Protein AF-A0A6M4A7C9-F1 (afdb_monomer_lite)

Sequence (96 aa):
MVEDVAWDEYSHGKRFGMRYRQLGEFGGCKNVGVCMEELAPRKQACTNHYHHLEEETAVSDGRQPDLGVWVTKAMSCKAGSYVVFPAGQQAGHSIF

Secondary structure (DSSP, 8-state):
-GGGSPPEEEEETTTEEEEEE-HHHHTT-SSS---EEEEPTT-BSS-SB--SS--EEEE--SS-TT-EEESSSEEE--TT-EEEE-TT----BEE-

Foldseek 3Di:
DQVVFDKDWDDDPPAAIKIKGFVCVVVVHDPDTDIDIDDDPNHWHDDFDAAAPDKDKDADQAPDQQKWKDFPHTDGHHHGDMDIGDHPPPTTMIID

S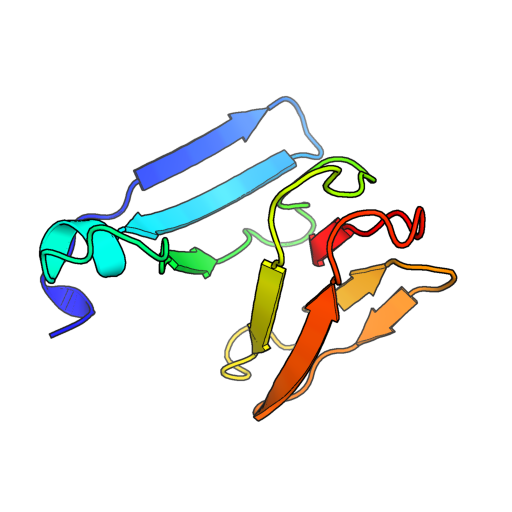tructure (mmCIF, N/CA/C/O backbone):
data_AF-A0A6M4A7C9-F1
#
_entry.id   AF-A0A6M4A7C9-F1
#
loop_
_atom_site.group_PDB
_atom_site.id
_atom_site.type_symbol
_atom_site.label_atom_id
_atom_site.label_alt_id
_atom_site.label_comp_id
_atom_site.label_asym_id
_atom_site.label_entity_id
_atom_site.label_seq_id
_atom_site.pdbx_PDB_ins_code
_atom_site.Cartn_x
_atom_site.Cartn_y
_atom_site.Cartn_z
_atom_site.occupancy
_atom_site.B_iso_or_equiv
_atom_site.auth_seq_id
_atom_site.auth_comp_id
_atom_site.auth_asym_id
_atom_site.auth_atom_id
_atom_site.pdbx_PDB_model_num
ATOM 1 N N . MET A 1 1 ? -2.306 -20.352 -2.718 1.00 87.88 1 MET A N 1
ATOM 2 C CA . MET A 1 1 ? -1.010 -19.778 -2.302 1.00 87.88 1 MET A CA 1
ATOM 3 C C . MET A 1 1 ? -0.932 -18.339 -2.793 1.00 87.88 1 MET A C 1
ATOM 5 O O . MET A 1 1 ? -1.737 -17.962 -3.637 1.00 87.88 1 MET A O 1
ATOM 9 N N . VAL A 1 2 ? -0.021 -17.516 -2.263 1.00 93.06 2 VAL A N 1
ATOM 10 C CA . VAL A 1 2 ? 0.121 -16.106 -2.693 1.00 93.06 2 VAL A CA 1
ATOM 11 C C . VAL A 1 2 ? 0.387 -16.020 -4.199 1.00 93.06 2 VAL A C 1
ATOM 13 O O . VAL A 1 2 ? -0.126 -15.142 -4.888 1.00 93.06 2 VAL A O 1
ATOM 16 N N . GLU A 1 3 ? 1.132 -16.990 -4.716 1.00 95.50 3 GLU A N 1
ATOM 17 C CA . GLU A 1 3 ? 1.546 -17.119 -6.107 1.00 95.50 3 GLU A CA 1
ATOM 18 C C . GLU A 1 3 ? 0.375 -17.370 -7.072 1.00 95.50 3 GLU A C 1
ATOM 20 O O . GLU A 1 3 ? 0.513 -17.075 -8.261 1.00 95.50 3 GLU A O 1
ATOM 25 N N . ASP A 1 4 ? -0.782 -17.811 -6.567 1.00 97.38 4 ASP A N 1
ATOM 26 C CA . ASP A 1 4 ? -1.989 -18.072 -7.364 1.00 97.38 4 ASP A CA 1
ATOM 27 C C . ASP A 1 4 ? -2.816 -16.799 -7.632 1.00 97.38 4 ASP A C 1
ATOM 29 O O . ASP A 1 4 ? -3.702 -16.803 -8.484 1.00 97.38 4 ASP A O 1
ATOM 33 N N . VAL A 1 5 ? -2.546 -15.701 -6.914 1.00 98.31 5 VAL A N 1
ATOM 34 C CA . VAL A 1 5 ? -3.298 -14.439 -7.036 1.00 98.31 5 VAL A CA 1
ATOM 35 C C . VAL A 1 5 ? -2.684 -13.564 -8.121 1.00 98.31 5 VAL A C 1
ATOM 37 O O . VAL A 1 5 ? -1.529 -13.189 -7.985 1.00 98.31 5 VAL A O 1
ATOM 40 N N . ALA A 1 6 ? -3.407 -13.206 -9.181 1.00 97.81 6 ALA A N 1
ATOM 41 C CA . ALA A 1 6 ? -2.844 -12.388 -10.260 1.00 97.81 6 ALA A CA 1
ATOM 42 C C . ALA A 1 6 ? -2.208 -11.075 -9.752 1.00 97.81 6 ALA A C 1
ATOM 44 O O . ALA A 1 6 ? -2.631 -10.504 -8.746 1.00 97.81 6 ALA A O 1
ATOM 45 N N . TRP A 1 7 ? -1.163 -10.624 -10.450 1.00 98.12 7 TRP A N 1
ATOM 46 C CA . TRP A 1 7 ? -0.597 -9.298 -10.226 1.00 98.12 7 TRP A CA 1
ATOM 47 C C . TRP A 1 7 ? -1.473 -8.245 -10.894 1.00 98.12 7 TRP A C 1
ATOM 49 O O . TRP A 1 7 ? -1.783 -8.368 -12.078 1.00 98.12 7 TRP A O 1
ATOM 59 N N . ASP A 1 8 ? -1.750 -7.184 -10.154 1.00 97.88 8 ASP A N 1
ATOM 60 C CA . ASP A 1 8 ? -2.183 -5.900 -10.680 1.00 97.88 8 ASP A CA 1
ATOM 61 C C . ASP A 1 8 ? -1.014 -4.917 -10.653 1.00 97.88 8 ASP A C 1
ATOM 63 O O . ASP A 1 8 ? -0.075 -5.049 -9.861 1.00 97.88 8 ASP A O 1
ATOM 67 N N . GLU A 1 9 ? -1.065 -3.910 -11.520 1.00 97.19 9 GLU A N 1
ATOM 68 C CA . GLU A 1 9 ? -0.010 -2.910 -11.640 1.00 97.19 9 GLU A CA 1
ATOM 69 C C . GLU A 1 9 ? -0.590 -1.503 -11.719 1.00 97.19 9 GLU A C 1
ATOM 71 O O . GLU A 1 9 ? -1.612 -1.244 -12.355 1.00 97.19 9 GLU A O 1
ATOM 76 N N . TYR A 1 10 ? 0.110 -0.566 -11.089 1.00 94.56 10 TYR A N 1
ATOM 77 C CA . TYR A 1 10 ? -0.186 0.854 -11.168 1.00 94.56 10 TYR A CA 1
ATOM 78 C C . TYR A 1 10 ? 1.096 1.639 -11.430 1.00 94.56 10 TYR A C 1
ATOM 80 O O . TYR A 1 10 ? 2.160 1.347 -10.883 1.00 94.56 10 TYR A O 1
ATOM 88 N N . SER A 1 11 ? 0.993 2.687 -12.247 1.00 96.00 11 SER A N 1
ATOM 89 C CA . SER A 1 11 ? 2.046 3.688 -12.383 1.00 96.00 11 SER A CA 1
ATOM 90 C C . SER A 1 11 ? 1.465 5.058 -12.709 1.00 96.00 11 SER A C 1
ATOM 92 O O . SER A 1 11 ? 0.449 5.180 -13.394 1.00 96.00 11 SER A O 1
ATOM 94 N N . HIS A 1 12 ? 2.130 6.108 -12.225 1.00 95.38 12 HIS A N 1
ATOM 95 C CA . HIS A 1 12 ? 1.785 7.481 -12.570 1.00 95.38 12 HIS A CA 1
ATOM 96 C C . HIS A 1 12 ? 3.033 8.365 -12.605 1.00 95.38 12 HIS A C 1
ATOM 98 O O . HIS A 1 12 ? 3.732 8.570 -11.603 1.00 95.38 12 HIS A O 1
ATOM 104 N N . GLY A 1 13 ? 3.317 8.910 -13.789 1.00 94.81 13 GLY A N 1
ATOM 105 C CA . GLY A 1 13 ? 4.513 9.706 -14.037 1.00 94.81 13 GLY A CA 1
ATOM 106 C C . GLY A 1 13 ? 5.809 8.954 -13.707 1.00 94.81 13 GLY A C 1
ATOM 107 O O . GLY A 1 13 ? 5.909 7.731 -13.810 1.00 94.81 13 GLY A O 1
ATOM 108 N N . LYS A 1 14 ? 6.846 9.699 -13.306 1.00 95.12 14 LYS A N 1
ATOM 109 C CA . LYS A 1 14 ? 8.162 9.114 -12.988 1.00 95.12 14 LYS A CA 1
ATOM 110 C C . LYS A 1 14 ? 8.268 8.595 -11.553 1.00 95.12 14 LYS A C 1
ATOM 112 O O . LYS A 1 14 ? 9.058 7.685 -11.323 1.00 95.12 14 LYS A O 1
ATOM 117 N N . ARG A 1 15 ? 7.485 9.142 -10.619 1.00 96.25 15 ARG A N 1
ATOM 118 C CA . ARG A 1 15 ? 7.641 8.919 -9.172 1.00 96.25 15 ARG A CA 1
ATOM 119 C C . ARG A 1 15 ? 6.827 7.742 -8.641 1.00 96.25 15 ARG A C 1
ATOM 121 O O . ARG A 1 15 ? 7.342 6.998 -7.818 1.00 96.25 15 ARG A O 1
ATOM 128 N N . PHE A 1 16 ? 5.593 7.562 -9.105 1.00 97.38 16 PHE A N 1
ATOM 129 C CA . PHE A 1 16 ? 4.692 6.569 -8.524 1.00 97.38 16 PHE A CA 1
ATOM 130 C C . PHE A 1 16 ? 4.655 5.290 -9.349 1.00 97.38 16 PHE A C 1
ATOM 132 O O . PHE A 1 16 ? 4.687 5.334 -10.586 1.00 97.38 16 PHE A O 1
ATOM 139 N N . GLY A 1 17 ? 4.599 4.160 -8.657 1.00 96.81 17 GLY A N 1
ATOM 140 C CA . GLY A 1 17 ? 4.337 2.875 -9.279 1.00 96.81 17 GLY A CA 1
ATOM 141 C C . GLY A 1 17 ? 4.649 1.690 -8.381 1.00 96.81 17 GLY A C 1
ATOM 142 O O . GLY A 1 17 ? 5.606 1.716 -7.611 1.00 96.81 17 GLY A O 1
ATOM 143 N N . MET A 1 18 ? 3.839 0.654 -8.517 1.00 96.62 18 MET A N 1
ATOM 144 C CA . MET A 1 18 ? 3.960 -0.605 -7.796 1.00 96.62 18 MET A CA 1
ATOM 145 C C . MET A 1 18 ? 3.209 -1.696 -8.553 1.00 96.62 18 MET A C 1
ATOM 147 O O . MET A 1 18 ? 2.340 -1.405 -9.380 1.00 96.62 18 MET A O 1
ATOM 151 N N . ARG A 1 19 ? 3.514 -2.945 -8.221 1.00 97.50 19 ARG A N 1
ATOM 152 C CA . ARG A 1 19 ? 2.632 -4.076 -8.498 1.00 97.50 19 ARG A CA 1
ATOM 153 C C . ARG A 1 19 ? 2.117 -4.642 -7.187 1.00 97.50 19 ARG A C 1
ATOM 155 O O . ARG A 1 19 ? 2.818 -4.576 -6.179 1.00 97.50 19 ARG A O 1
ATOM 162 N N . TYR A 1 20 ? 0.919 -5.199 -7.186 1.00 97.69 20 TYR A N 1
ATOM 163 C CA . TYR A 1 20 ? 0.319 -5.755 -5.980 1.00 97.69 20 TYR A CA 1
ATOM 164 C C . TYR A 1 20 ? -0.547 -6.976 -6.282 1.00 97.69 20 TYR A C 1
ATOM 166 O O . TYR A 1 20 ? -1.025 -7.153 -7.399 1.00 97.69 20 TYR A O 1
ATOM 174 N N . ARG A 1 21 ? -0.728 -7.845 -5.286 1.00 98.25 21 ARG A N 1
ATOM 175 C CA . ARG A 1 21 ? -1.684 -8.964 -5.327 1.00 98.25 21 ARG A CA 1
ATOM 176 C C . ARG A 1 21 ? -2.800 -8.713 -4.324 1.00 98.25 21 ARG A C 1
ATOM 178 O O . ARG A 1 21 ? -2.507 -8.538 -3.141 1.00 98.25 21 ARG A O 1
ATOM 185 N N . GLN A 1 22 ? -4.056 -8.738 -4.769 1.00 97.94 22 GLN A N 1
ATOM 186 C CA . GLN A 1 22 ? -5.244 -8.560 -3.919 1.00 97.94 22 GLN A CA 1
ATOM 187 C C . GLN A 1 22 ? -5.587 -9.849 -3.147 1.00 97.94 22 GLN A C 1
ATOM 189 O O . GLN A 1 22 ? -6.505 -10.597 -3.489 1.00 97.94 22 GLN A O 1
ATOM 194 N N . LEU A 1 23 ? -4.814 -10.141 -2.097 1.00 98.06 23 LEU A N 1
ATOM 195 C CA . LEU A 1 23 ? -4.935 -11.377 -1.312 1.00 98.06 23 LEU A CA 1
ATOM 196 C C . LEU A 1 23 ? -6.267 -11.481 -0.563 1.00 98.06 23 LEU A C 1
ATOM 198 O O . LEU A 1 23 ? -6.845 -12.563 -0.487 1.00 98.06 23 LEU A O 1
ATOM 202 N N . GLY A 1 24 ? -6.748 -10.368 -0.007 1.00 97.38 24 GLY A N 1
ATOM 203 C CA . GLY A 1 24 ? -7.992 -10.324 0.755 1.00 97.38 24 GLY A CA 1
ATOM 204 C C . GLY A 1 24 ? -9.195 -10.664 -0.119 1.00 97.38 24 GLY A C 1
ATOM 205 O O . GLY A 1 24 ? -10.005 -11.508 0.255 1.00 97.38 24 GLY A O 1
ATOM 206 N N . GLU A 1 25 ? -9.280 -10.073 -1.311 1.00 96.19 25 GLU A N 1
ATOM 207 C CA . GLU A 1 25 ? -10.352 -10.370 -2.263 1.00 96.19 25 GLU A CA 1
ATOM 208 C C . GLU A 1 25 ? -10.311 -11.835 -2.711 1.00 96.19 25 GLU A C 1
ATOM 210 O O . GLU A 1 25 ? -11.324 -12.532 -2.621 1.00 96.19 25 GLU A O 1
ATOM 215 N N . PHE A 1 26 ? -9.129 -12.330 -3.093 1.00 97.25 26 PHE A N 1
ATOM 216 C CA . PHE A 1 26 ? -8.938 -13.728 -3.484 1.00 97.25 26 PHE A CA 1
ATOM 217 C C . PHE A 1 26 ? -9.308 -14.713 -2.361 1.00 97.25 26 PHE A C 1
ATOM 219 O O . PHE A 1 26 ? -9.884 -15.768 -2.617 1.00 97.25 26 PHE A O 1
ATOM 226 N N . GLY A 1 27 ? -9.007 -14.361 -1.108 1.00 96.25 27 GLY A N 1
ATOM 227 C CA . GLY A 1 27 ? -9.352 -15.139 0.083 1.00 96.25 27 GLY A CA 1
ATOM 228 C C . GLY A 1 27 ? -10.794 -14.962 0.577 1.00 96.25 27 GLY A C 1
ATOM 229 O O . GLY A 1 27 ? -11.182 -15.613 1.546 1.00 96.25 27 GLY A O 1
ATOM 230 N N . GLY A 1 28 ? -11.596 -14.097 -0.053 1.00 96.94 28 GLY A N 1
ATOM 231 C CA . GLY A 1 28 ? -12.987 -13.845 0.328 1.00 96.94 28 GLY A CA 1
ATOM 232 C C . GLY A 1 28 ? -13.179 -12.918 1.536 1.00 96.94 28 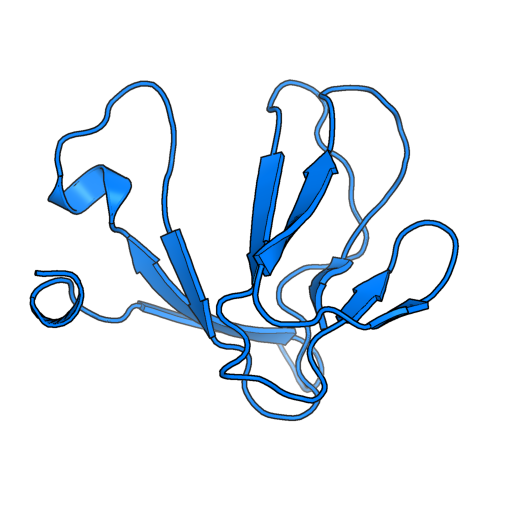GLY A C 1
ATOM 233 O O . GLY A 1 28 ? -14.279 -12.876 2.093 1.00 96.94 28 GLY A O 1
ATOM 234 N N . CYS A 1 29 ? -12.157 -12.159 1.943 1.00 97.00 29 CYS A N 1
ATOM 235 C CA . CYS A 1 29 ? -12.261 -11.149 2.996 1.00 97.00 29 CYS A CA 1
ATOM 236 C C . CYS A 1 29 ? -13.306 -10.080 2.632 1.00 97.00 29 CYS A C 1
ATOM 238 O O . CYS A 1 29 ? -13.411 -9.654 1.482 1.00 97.00 29 CYS A O 1
ATOM 240 N N . LYS A 1 30 ? -14.092 -9.643 3.625 1.00 96.12 30 LYS A N 1
ATOM 241 C CA . LYS A 1 30 ? -15.158 -8.635 3.443 1.00 96.12 30 LYS A CA 1
ATOM 242 C C . LYS A 1 30 ? -14.977 -7.362 4.264 1.00 96.12 30 LYS A C 1
ATOM 244 O O . LYS A 1 30 ? -15.544 -6.342 3.902 1.00 96.12 30 LYS A O 1
ATOM 249 N N . ASN A 1 31 ? -14.196 -7.430 5.341 1.00 96.25 31 ASN A N 1
ATOM 250 C CA . ASN A 1 31 ? -14.074 -6.336 6.309 1.00 96.25 31 ASN A CA 1
ATOM 251 C C . ASN A 1 31 ? -12.692 -5.677 6.309 1.00 96.25 31 ASN A C 1
ATOM 253 O O . ASN A 1 31 ? -12.555 -4.568 6.804 1.00 96.25 31 ASN A O 1
ATOM 257 N N . VAL A 1 32 ? -11.670 -6.371 5.801 1.00 96.06 32 VAL A N 1
ATOM 258 C CA . VAL A 1 32 ? -10.280 -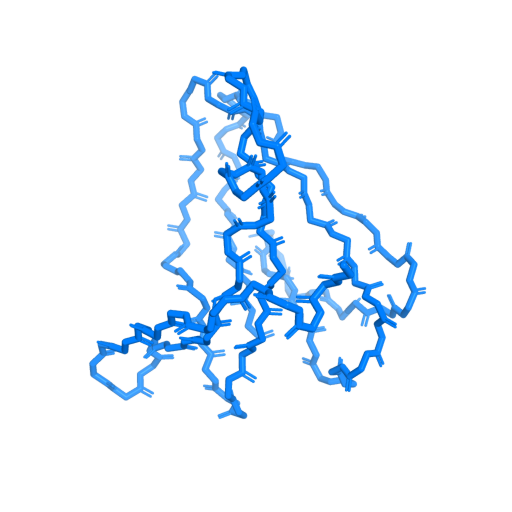5.902 5.790 1.00 96.06 32 VAL A CA 1
ATOM 259 C C . VAL A 1 32 ? -9.683 -6.224 4.428 1.00 96.06 32 VAL A C 1
ATOM 261 O O . VAL A 1 32 ? -9.720 -7.379 3.993 1.00 96.06 32 VAL A O 1
ATOM 264 N N . GLY A 1 33 ? -9.156 -5.200 3.761 1.00 96.88 33 GLY A N 1
ATOM 265 C CA . GLY A 1 33 ? -8.337 -5.369 2.568 1.00 96.88 33 GLY A CA 1
ATOM 266 C C . GLY A 1 33 ? -6.960 -5.901 2.950 1.00 96.88 33 GLY A C 1
ATOM 267 O O . GLY A 1 33 ? -6.362 -5.450 3.923 1.00 96.88 33 GLY A O 1
ATOM 268 N N . VAL A 1 34 ? -6.456 -6.872 2.193 1.00 97.81 34 VAL A N 1
ATOM 269 C CA . VAL A 1 34 ? -5.096 -7.393 2.365 1.00 97.81 34 VAL A CA 1
ATOM 270 C C . VAL A 1 34 ? -4.462 -7.468 0.991 1.00 97.81 34 VAL A C 1
ATOM 272 O O . VAL A 1 34 ? -4.968 -8.174 0.119 1.00 97.81 34 VAL A O 1
ATOM 275 N N . CYS A 1 35 ? -3.354 -6.767 0.801 1.00 97.38 35 CYS A N 1
ATOM 276 C CA . CYS A 1 35 ? -2.575 -6.833 -0.422 1.00 97.38 35 CYS A CA 1
ATOM 277 C C . CYS A 1 35 ? -1.107 -7.138 -0.113 1.00 97.38 35 CYS A C 1
ATOM 279 O O . CYS A 1 35 ? -0.612 -6.877 0.982 1.00 97.38 35 CYS A O 1
ATOM 281 N N . MET A 1 36 ? -0.423 -7.741 -1.083 1.00 97.44 36 MET A N 1
ATOM 282 C CA . MET A 1 36 ? 1.034 -7.847 -1.081 1.00 97.44 36 MET A CA 1
ATOM 283 C C . MET A 1 36 ? 1.567 -6.916 -2.155 1.00 97.44 36 MET A C 1
ATOM 285 O O . MET A 1 36 ? 1.320 -7.158 -3.335 1.00 97.44 36 MET A O 1
ATOM 289 N N . GLU A 1 37 ? 2.285 -5.878 -1.745 1.00 96.69 37 GLU A N 1
ATOM 290 C CA . GLU A 1 37 ? 2.801 -4.837 -2.632 1.00 96.69 37 GLU A CA 1
ATOM 291 C C . GLU A 1 37 ? 4.301 -5.003 -2.889 1.00 96.69 37 GLU A C 1
ATOM 293 O O . GLU A 1 37 ? 5.075 -5.380 -2.007 1.00 96.69 37 GLU A O 1
ATOM 298 N N . GLU A 1 38 ? 4.724 -4.674 -4.104 1.00 96.69 38 GLU A N 1
ATOM 299 C CA . GLU A 1 38 ? 6.125 -4.613 -4.501 1.00 96.69 38 GLU A CA 1
ATOM 300 C C . GLU A 1 38 ? 6.376 -3.326 -5.287 1.00 96.69 38 GLU A C 1
ATOM 302 O O . GLU A 1 38 ? 5.724 -3.054 -6.303 1.00 96.69 38 GLU A O 1
ATOM 307 N N . LEU A 1 39 ? 7.333 -2.525 -4.818 1.00 95.50 39 LEU A N 1
ATOM 308 C CA . LEU A 1 39 ? 7.697 -1.274 -5.460 1.00 95.50 39 LEU A CA 1
ATOM 309 C C . LEU A 1 39 ? 8.821 -1.545 -6.458 1.00 95.50 39 LEU A C 1
ATOM 311 O O . LEU A 1 39 ? 9.801 -2.235 -6.174 1.00 95.50 39 LEU A O 1
ATOM 315 N N . ALA A 1 40 ? 8.708 -0.962 -7.650 1.00 91.38 40 ALA A N 1
ATOM 316 C CA . ALA A 1 40 ? 9.852 -0.928 -8.550 1.00 91.38 40 ALA A CA 1
ATOM 317 C C . ALA A 1 40 ? 10.936 0.006 -7.969 1.00 91.38 40 ALA A C 1
ATOM 319 O O . ALA A 1 40 ? 10.608 0.962 -7.259 1.00 91.38 40 ALA A O 1
ATOM 320 N N . PRO A 1 41 ? 12.225 -0.203 -8.292 1.00 89.69 41 PRO A N 1
ATOM 321 C CA . PRO A 1 41 ? 13.303 0.607 -7.738 1.00 89.69 41 PRO A CA 1
ATOM 322 C C . PRO A 1 41 ? 13.049 2.114 -7.873 1.00 89.69 41 PRO A C 1
ATOM 324 O O . PRO A 1 41 ? 12.773 2.617 -8.967 1.00 89.69 41 PRO A O 1
ATOM 327 N N . ARG A 1 42 ? 13.212 2.844 -6.760 1.00 91.00 42 ARG A N 1
ATOM 328 C CA . ARG A 1 42 ? 13.046 4.309 -6.663 1.00 91.00 42 ARG A CA 1
ATOM 329 C C . ARG A 1 42 ? 11.615 4.808 -6.923 1.00 91.00 42 ARG A C 1
ATOM 331 O O . ARG A 1 42 ? 11.440 5.992 -7.231 1.00 91.00 42 ARG A O 1
ATOM 338 N N . LYS A 1 43 ? 10.609 3.932 -6.859 1.00 96.19 43 LYS A N 1
ATOM 339 C CA . LYS A 1 43 ? 9.196 4.317 -6.915 1.00 96.19 43 LYS A CA 1
ATOM 340 C C . LYS A 1 43 ? 8.628 4.539 -5.524 1.00 96.19 43 LYS A C 1
ATOM 342 O O . LYS A 1 43 ? 9.221 4.166 -4.531 1.00 96.19 43 LYS A O 1
ATOM 347 N N . GLN A 1 44 ? 7.462 5.165 -5.489 1.00 96.25 44 GLN A N 1
ATOM 348 C CA . GLN A 1 44 ? 6.665 5.382 -4.293 1.00 96.25 44 GLN A CA 1
ATOM 349 C C . GLN A 1 44 ? 5.264 4.805 -4.529 1.00 96.25 44 GLN A C 1
ATOM 351 O O . GLN A 1 44 ? 4.707 4.996 -5.616 1.00 96.25 44 GLN A O 1
ATOM 356 N N . ALA A 1 45 ? 4.697 4.120 -3.537 1.00 95.25 45 ALA A N 1
ATOM 357 C CA . ALA A 1 45 ? 3.386 3.478 -3.659 1.00 95.25 45 ALA A CA 1
ATOM 358 C C . ALA A 1 45 ? 2.253 4.516 -3.752 1.00 95.25 45 ALA A C 1
ATOM 360 O O . ALA A 1 45 ? 1.372 4.435 -4.605 1.00 95.25 45 ALA A O 1
ATOM 361 N N . CYS A 1 46 ? 2.329 5.554 -2.919 1.00 93.56 46 CYS A N 1
ATOM 362 C CA . CYS A 1 46 ? 1.262 6.529 -2.711 1.00 93.56 46 CYS A CA 1
ATOM 363 C C . CYS A 1 46 ? 1.827 7.926 -2.422 1.00 93.56 46 CYS A C 1
ATOM 365 O O . CYS A 1 46 ? 2.965 8.076 -1.978 1.00 93.56 46 CYS A O 1
ATOM 367 N N . THR A 1 47 ? 1.046 8.983 -2.647 1.00 95.06 47 THR A N 1
ATOM 368 C CA . THR A 1 47 ? 1.390 10.323 -2.137 1.00 95.06 47 THR A CA 1
ATOM 369 C C . THR A 1 47 ? 1.435 10.321 -0.609 1.00 95.06 47 THR A C 1
ATOM 371 O O . THR A 1 47 ? 0.868 9.434 0.021 1.00 95.06 47 THR A O 1
ATOM 374 N N . ASN A 1 48 ? 2.066 11.323 0.009 1.00 96.19 48 ASN A N 1
ATOM 375 C CA . ASN A 1 48 ? 1.955 11.474 1.459 1.00 96.19 48 ASN A CA 1
ATOM 376 C C . ASN A 1 48 ? 0.497 11.794 1.832 1.00 96.19 48 ASN A C 1
ATOM 378 O O . ASN A 1 48 ? -0.047 12.784 1.341 1.00 96.19 48 ASN A O 1
ATOM 382 N N . HIS A 1 49 ? -0.134 10.932 2.625 1.00 96.69 49 HIS A N 1
ATOM 383 C CA . HIS A 1 49 ? -1.549 11.030 2.986 1.00 96.69 49 HIS A CA 1
ATOM 384 C C . HIS A 1 49 ? -1.803 10.385 4.350 1.00 96.69 49 HIS A C 1
ATOM 386 O O . HIS A 1 49 ? -0.940 9.694 4.874 1.00 96.69 49 HIS A O 1
ATOM 392 N N . TYR A 1 50 ? -2.978 10.611 4.925 1.00 96.75 50 TYR A N 1
ATOM 393 C CA . TYR A 1 50 ? -3.458 9.871 6.088 1.00 96.75 50 TYR A CA 1
ATOM 394 C C . TYR A 1 50 ? -4.918 9.494 5.860 1.00 96.75 50 TYR A C 1
ATOM 396 O O . TYR A 1 50 ? -5.611 10.106 5.043 1.00 96.75 50 TYR A O 1
ATOM 404 N N . HIS A 1 51 ? -5.383 8.496 6.597 1.00 96.69 51 HIS A N 1
ATOM 405 C CA . HIS A 1 51 ? -6.735 7.978 6.465 1.00 96.69 51 HIS A CA 1
ATOM 406 C C . HIS A 1 51 ? -7.650 8.608 7.508 1.00 96.69 51 HIS A C 1
ATOM 408 O O . HIS A 1 51 ? -7.275 8.770 8.670 1.00 96.69 51 HIS A O 1
ATOM 414 N N . HIS A 1 52 ? -8.862 8.981 7.099 1.00 96.69 52 HIS A N 1
ATOM 415 C CA . HIS A 1 52 ? -9.857 9.551 8.011 1.00 96.69 52 HIS A CA 1
ATOM 416 C C . HIS A 1 52 ? -10.630 8.478 8.782 1.00 96.69 52 HIS A C 1
ATOM 418 O O . HIS A 1 52 ? -10.951 8.692 9.947 1.00 96.69 52 HIS A O 1
ATOM 424 N N . LEU A 1 53 ? -10.950 7.362 8.122 1.00 97.12 53 LEU A N 1
ATOM 425 C CA . LEU A 1 53 ? -11.856 6.331 8.642 1.00 97.12 53 LEU A CA 1
ATOM 426 C C . LEU A 1 53 ? -11.206 4.950 8.744 1.00 97.12 53 LEU A C 1
ATOM 428 O O . LEU A 1 53 ? -11.613 4.156 9.584 1.00 97.12 53 LEU A O 1
ATOM 432 N N . GLU A 1 54 ? -10.225 4.667 7.894 1.00 96.69 54 GLU A N 1
ATOM 433 C CA . GLU A 1 54 ? -9.601 3.351 7.786 1.00 96.69 54 GLU A CA 1
ATOM 434 C C . GLU A 1 54 ? -8.296 3.316 8.587 1.00 96.69 54 GLU A C 1
ATOM 436 O O . GLU A 1 54 ? -7.522 4.274 8.583 1.00 96.69 54 GLU A O 1
ATOM 441 N N . GLU A 1 55 ? -8.069 2.218 9.305 1.00 97.38 55 GLU A N 1
ATOM 442 C CA . GLU A 1 55 ? -6.754 1.896 9.854 1.00 97.38 55 GLU A CA 1
ATOM 443 C C . GLU A 1 55 ? -5.963 1.127 8.797 1.00 97.38 55 GLU A C 1
ATOM 445 O O . GLU A 1 55 ? -6.489 0.212 8.161 1.00 97.38 55 GLU A O 1
ATOM 450 N N . GLU A 1 56 ? -4.688 1.460 8.635 1.00 97.31 56 GLU A N 1
ATOM 451 C CA . GLU A 1 56 ? -3.801 0.782 7.692 1.00 97.31 56 GLU A CA 1
ATOM 452 C C . GLU A 1 56 ? -2.610 0.184 8.447 1.00 97.31 56 GLU A C 1
ATOM 454 O O . GLU A 1 56 ? -2.061 0.791 9.365 1.00 97.31 56 GLU A O 1
ATOM 459 N N . THR A 1 57 ? -2.204 -1.034 8.093 1.00 97.00 57 THR A N 1
ATOM 460 C CA . THR A 1 57 ? -1.021 -1.686 8.669 1.00 97.00 57 THR A CA 1
ATOM 461 C C . THR A 1 57 ? -0.164 -2.249 7.551 1.00 97.00 57 THR A C 1
ATOM 463 O O . THR A 1 57 ? -0.657 -3.000 6.713 1.00 97.00 57 THR A O 1
ATOM 466 N N . ALA A 1 58 ? 1.128 -1.931 7.573 1.00 96.00 58 ALA A N 1
ATOM 467 C CA . ALA A 1 58 ? 2.103 -2.441 6.619 1.00 96.00 58 ALA A CA 1
ATOM 468 C C . ALA A 1 58 ? 3.161 -3.282 7.338 1.00 96.00 58 ALA A C 1
ATOM 470 O O . ALA A 1 58 ? 3.628 -2.919 8.421 1.00 96.00 58 ALA A O 1
ATOM 471 N N . VAL A 1 59 ? 3.557 -4.397 6.722 1.00 96.94 59 VAL A N 1
ATOM 472 C CA . VAL A 1 59 ? 4.600 -5.305 7.218 1.00 96.94 59 VAL A CA 1
ATOM 473 C C . VAL A 1 59 ? 5.596 -5.566 6.094 1.00 96.94 59 VAL A C 1
ATOM 475 O O . VAL A 1 59 ? 5.198 -5.894 4.981 1.00 96.94 59 VAL A O 1
ATOM 478 N N . SER A 1 60 ? 6.891 -5.442 6.381 1.00 96.94 60 SER A N 1
ATOM 479 C CA . SER A 1 60 ? 7.949 -5.760 5.419 1.00 96.94 60 SER A CA 1
ATOM 480 C C . SER A 1 60 ? 8.363 -7.223 5.529 1.00 96.94 60 SER A C 1
ATOM 482 O O . SER A 1 60 ? 8.721 -7.702 6.607 1.00 96.94 60 SER A O 1
ATOM 484 N N . ASP A 1 61 ? 8.381 -7.929 4.400 1.00 94.94 61 ASP A N 1
ATOM 485 C CA . ASP A 1 61 ? 8.921 -9.288 4.301 1.00 94.94 61 ASP A CA 1
ATOM 486 C C . ASP A 1 61 ? 10.451 -9.313 4.104 1.00 94.94 61 ASP A C 1
ATOM 488 O O . ASP A 1 61 ? 11.074 -10.373 4.142 1.00 94.94 61 ASP A O 1
ATOM 492 N N . GLY A 1 62 ? 11.068 -8.138 3.927 1.00 94.12 62 GLY A N 1
ATOM 493 C CA . GLY A 1 62 ? 12.507 -7.966 3.755 1.00 94.12 62 GLY A CA 1
ATOM 494 C C . GLY A 1 62 ? 13.057 -8.265 2.361 1.00 94.12 62 GLY A C 1
ATOM 495 O O . GLY A 1 62 ? 14.276 -8.234 2.198 1.00 94.12 62 GLY A O 1
ATOM 496 N N . ARG A 1 63 ? 12.220 -8.529 1.347 1.00 93.81 63 ARG A N 1
ATOM 497 C CA . ARG A 1 63 ? 12.701 -8.753 -0.032 1.00 93.81 63 ARG A CA 1
ATOM 498 C C . ARG A 1 63 ? 13.215 -7.480 -0.705 1.00 93.81 63 ARG A C 1
ATOM 500 O O . ARG A 1 63 ? 14.023 -7.563 -1.626 1.00 93.81 63 ARG A O 1
ATOM 507 N N . GLN A 1 64 ? 12.757 -6.317 -0.245 1.00 93.12 64 GLN A N 1
ATOM 508 C CA . GLN A 1 64 ? 13.157 -5.006 -0.751 1.00 93.12 64 GLN A CA 1
ATOM 509 C C . GLN A 1 64 ? 14.103 -4.330 0.261 1.00 93.12 64 GLN A C 1
ATOM 511 O O . GLN A 1 64 ? 13.631 -3.808 1.272 1.00 93.12 64 GLN A O 1
ATOM 516 N N . PRO A 1 65 ? 15.433 -4.343 0.031 1.00 89.62 65 PRO A N 1
ATOM 517 C CA . PRO A 1 65 ? 16.416 -3.880 1.018 1.00 89.62 65 PRO A CA 1
ATOM 518 C C . PRO A 1 65 ? 16.376 -2.366 1.258 1.00 89.62 65 PRO A C 1
ATOM 520 O O . PRO A 1 65 ? 16.733 -1.911 2.343 1.00 89.62 65 PRO A O 1
ATOM 523 N N . ASP A 1 66 ? 15.923 -1.607 0.258 1.00 91.88 66 ASP A N 1
ATOM 524 C CA . ASP A 1 66 ? 15.832 -0.147 0.301 1.00 91.88 66 ASP A CA 1
ATOM 525 C C . ASP A 1 66 ? 14.420 0.352 0.658 1.00 91.88 66 ASP A C 1
ATOM 527 O O . ASP A 1 66 ? 14.185 1.558 0.622 1.00 91.88 66 ASP A O 1
ATOM 531 N N . LEU A 1 67 ? 13.491 -0.553 1.007 1.00 95.19 67 LEU A N 1
ATOM 532 C CA . LEU A 1 67 ? 12.1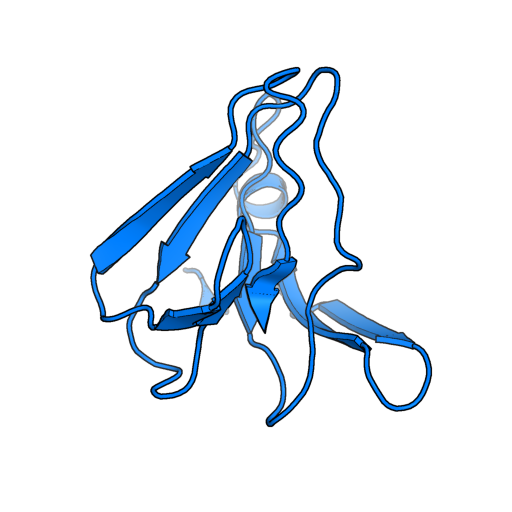17 -0.190 1.352 1.00 95.19 67 LEU A CA 1
ATOM 533 C C . LEU A 1 67 ? 12.100 0.737 2.569 1.00 95.19 67 LEU A C 1
ATOM 535 O O . LEU A 1 67 ? 12.690 0.445 3.618 1.00 95.19 67 LEU A O 1
ATOM 539 N N . GLY A 1 68 ? 11.377 1.839 2.439 1.00 95.62 68 GLY A N 1
ATOM 540 C CA . GLY A 1 68 ? 11.234 2.839 3.472 1.00 95.62 68 GLY A CA 1
ATOM 541 C C . GLY A 1 68 ? 9.806 3.334 3.627 1.00 95.62 68 GLY A C 1
ATOM 542 O O . GLY A 1 68 ? 8.969 3.276 2.729 1.00 95.62 68 GLY A O 1
ATOM 543 N N . VAL A 1 69 ? 9.543 3.875 4.810 1.00 96.25 69 VAL A N 1
ATOM 544 C CA . VAL A 1 69 ? 8.318 4.609 5.110 1.00 96.25 69 VAL A CA 1
ATOM 545 C C . VAL A 1 69 ? 8.702 6.014 5.538 1.00 96.25 69 VAL A C 1
ATOM 547 O O . VAL A 1 69 ? 9.600 6.224 6.358 1.00 96.25 69 VAL A O 1
ATOM 550 N N . TRP A 1 70 ? 8.022 6.999 4.967 1.00 96.44 70 TRP A N 1
ATOM 551 C CA . TRP A 1 70 ? 8.073 8.377 5.423 1.00 96.44 70 TRP A CA 1
ATOM 552 C C . TRP A 1 70 ? 6.859 8.632 6.300 1.00 96.44 70 TRP A C 1
ATOM 554 O O . TRP A 1 70 ? 5.746 8.367 5.863 1.00 96.44 70 TRP A O 1
ATOM 564 N N . VAL A 1 71 ? 7.071 9.186 7.493 1.00 89.75 71 VAL A N 1
ATOM 565 C CA . VAL A 1 71 ? 6.005 9.787 8.313 1.00 89.75 71 VAL A CA 1
ATOM 566 C C . VAL A 1 71 ? 6.417 11.222 8.651 1.00 89.75 71 VAL A C 1
ATOM 568 O O . VAL A 1 71 ? 6.200 12.142 7.869 1.00 89.75 71 VAL A O 1
ATOM 571 N N . THR A 1 72 ? 7.140 11.413 9.758 1.00 87.62 72 THR A N 1
ATOM 572 C CA . THR A 1 72 ? 7.837 12.672 10.088 1.00 87.62 72 THR A CA 1
ATOM 573 C C . THR A 1 72 ? 9.264 12.710 9.543 1.00 87.62 72 THR A C 1
ATOM 575 O O . THR A 1 72 ? 9.841 13.778 9.354 1.00 87.62 72 THR A O 1
ATOM 578 N N . LYS A 1 73 ? 9.837 11.531 9.294 1.00 93.38 73 LYS A N 1
ATOM 579 C CA . LYS A 1 73 ? 11.154 11.307 8.700 1.00 93.38 73 LYS A CA 1
ATOM 580 C C . LYS A 1 73 ? 11.158 9.984 7.939 1.00 93.38 73 LYS A C 1
ATOM 582 O O . LYS A 1 73 ? 10.276 9.150 8.149 1.00 93.38 73 LYS A O 1
ATOM 587 N N . ALA A 1 74 ? 12.180 9.785 7.114 1.00 94.88 74 ALA A N 1
ATOM 588 C CA . ALA A 1 74 ? 12.443 8.517 6.451 1.00 94.88 74 ALA A CA 1
ATOM 589 C C . ALA A 1 74 ? 12.896 7.477 7.479 1.00 94.88 74 ALA A C 1
ATOM 591 O O . ALA A 1 74 ? 13.792 7.738 8.288 1.00 94.88 74 ALA A O 1
ATOM 592 N N . MET A 1 75 ? 12.291 6.299 7.426 1.00 94.81 75 MET A N 1
ATOM 593 C CA . MET A 1 75 ? 12.651 5.144 8.239 1.00 94.81 75 MET A CA 1
ATOM 594 C C . MET A 1 75 ? 12.800 3.943 7.313 1.00 94.81 75 MET A C 1
ATOM 596 O O . MET A 1 75 ? 11.902 3.679 6.518 1.00 94.81 75 MET A O 1
ATOM 600 N N . SER A 1 76 ? 13.926 3.234 7.395 1.00 95.00 76 SER A N 1
ATOM 601 C CA . SER A 1 76 ? 14.126 1.999 6.635 1.00 95.00 76 SER A CA 1
ATOM 602 C C . SER A 1 76 ? 13.378 0.835 7.279 1.00 95.00 76 SER A C 1
ATOM 604 O O . SER A 1 76 ? 13.297 0.732 8.507 1.00 95.00 76 SER A O 1
ATOM 606 N N . CYS A 1 77 ? 12.852 -0.059 6.449 1.00 94.44 77 CYS A N 1
ATOM 607 C CA . CYS A 1 77 ? 12.122 -1.242 6.880 1.00 94.44 77 CYS A CA 1
ATOM 608 C C . CYS A 1 77 ? 12.993 -2.487 6.703 1.00 94.44 77 CYS A C 1
ATOM 610 O O . CYS A 1 77 ? 13.496 -2.763 5.619 1.00 94.44 77 CYS A O 1
ATOM 612 N N . LYS A 1 78 ? 13.153 -3.270 7.771 1.00 95.12 78 LYS A N 1
ATOM 613 C CA . LYS A 1 78 ? 13.792 -4.593 7.717 1.00 95.12 78 LYS A CA 1
ATOM 614 C C . LYS A 1 78 ? 12.716 -5.676 7.669 1.00 95.12 78 LYS A C 1
ATOM 616 O O . LYS A 1 78 ? 11.554 -5.401 7.958 1.00 95.12 78 LYS A O 1
ATOM 621 N N . ALA A 1 79 ? 13.108 -6.912 7.366 1.00 96.88 79 ALA A N 1
ATOM 622 C CA . ALA A 1 79 ? 12.213 -8.061 7.496 1.00 96.88 79 ALA A CA 1
ATOM 623 C C . ALA A 1 79 ? 11.553 -8.082 8.889 1.00 96.88 79 ALA A C 1
ATOM 625 O O . ALA A 1 79 ? 12.242 -7.970 9.907 1.00 96.88 79 ALA A O 1
ATOM 626 N N . GLY A 1 80 ? 10.227 -8.192 8.927 1.00 95.88 80 GLY A N 1
ATOM 627 C CA . GLY A 1 80 ? 9.426 -8.182 10.151 1.00 95.88 80 GLY A CA 1
ATOM 628 C C . GLY A 1 80 ? 9.167 -6.796 10.751 1.00 95.88 80 GLY A C 1
ATOM 629 O O . GLY A 1 80 ? 8.444 -6.700 11.741 1.00 95.88 80 GLY A O 1
ATOM 630 N N . SER A 1 81 ? 9.712 -5.713 10.182 1.00 95.75 81 SER A N 1
ATOM 631 C CA . SER A 1 81 ? 9.269 -4.362 10.537 1.00 95.75 81 SER A CA 1
ATOM 632 C C . SER A 1 81 ? 7.790 -4.211 10.196 1.00 95.75 81 SER A C 1
ATOM 634 O O . SER A 1 81 ? 7.377 -4.549 9.088 1.00 95.75 81 SER A O 1
ATOM 636 N N . TYR A 1 82 ? 7.017 -3.672 11.134 1.00 95.81 82 TYR A N 1
ATOM 637 C CA . TYR A 1 82 ? 5.625 -3.312 10.914 1.00 95.81 82 TYR A CA 1
ATOM 638 C C . TYR A 1 82 ? 5.384 -1.870 11.343 1.00 95.81 82 TYR A C 1
ATOM 640 O O . TYR A 1 82 ? 6.073 -1.338 12.218 1.00 95.81 82 TYR A O 1
ATOM 648 N N . VAL A 1 83 ? 4.405 -1.242 10.710 1.00 95.31 83 VAL A N 1
ATOM 649 C CA . VAL A 1 83 ? 3.931 0.095 11.047 1.00 95.31 83 VAL A CA 1
ATOM 650 C C . VAL A 1 83 ? 2.414 0.096 10.980 1.00 95.31 83 VAL A C 1
ATOM 652 O O . VAL A 1 83 ? 1.823 -0.547 10.115 1.00 95.31 83 VAL A O 1
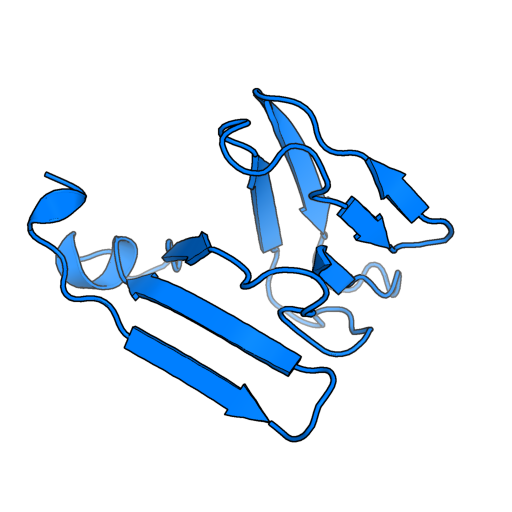ATOM 655 N N . VAL A 1 84 ? 1.803 0.800 11.925 1.00 96.38 84 VAL A N 1
ATOM 656 C CA . VAL A 1 84 ? 0.357 0.986 12.001 1.00 96.38 84 VAL A CA 1
ATOM 657 C C . VAL A 1 84 ? 0.075 2.462 11.780 1.00 96.38 84 VAL A C 1
ATOM 659 O O . VAL A 1 84 ? 0.743 3.317 12.367 1.00 96.38 84 VAL A O 1
ATOM 662 N N . PHE A 1 85 ? -0.926 2.740 10.958 1.00 96.25 85 PHE A N 1
ATOM 663 C CA . PHE A 1 85 ? -1.467 4.060 10.686 1.00 96.25 85 PHE A CA 1
ATOM 664 C C . PHE A 1 85 ? -2.918 4.102 11.194 1.00 96.25 85 PHE A C 1
ATOM 666 O O . PHE A 1 85 ? -3.845 3.751 10.461 1.00 96.25 85 PHE A O 1
ATOM 673 N N . PRO A 1 86 ? -3.128 4.474 12.469 1.00 97.12 86 PRO A N 1
ATOM 674 C CA . PRO A 1 86 ? -4.455 4.667 13.037 1.00 97.12 86 PRO A CA 1
ATOM 675 C C . PRO A 1 86 ? -5.295 5.680 12.254 1.00 97.12 86 PRO A C 1
ATOM 677 O O . PRO A 1 86 ? -4.815 6.754 11.866 1.00 97.12 86 PRO A O 1
ATOM 680 N N . ALA A 1 87 ? -6.581 5.369 12.103 1.00 97.62 87 ALA A N 1
ATOM 681 C CA . ALA A 1 87 ? -7.554 6.257 11.488 1.00 97.62 87 ALA A CA 1
ATOM 682 C C . ALA A 1 87 ? -7.608 7.605 12.226 1.00 97.62 87 ALA A C 1
ATOM 684 O O . ALA A 1 87 ? -7.658 7.674 13.456 1.00 97.62 87 ALA A O 1
ATOM 685 N N . GLY A 1 88 ? -7.595 8.702 11.474 1.00 96.75 88 GLY A N 1
ATOM 686 C CA . GLY A 1 88 ? -7.761 10.047 12.017 1.00 96.75 88 GLY A CA 1
ATOM 687 C C . GLY A 1 88 ? -6.567 10.594 12.809 1.00 96.75 88 GLY A C 1
ATOM 688 O O . GLY A 1 88 ? -6.678 11.700 13.333 1.00 96.75 88 GLY A O 1
ATOM 689 N N . GLN A 1 89 ? -5.416 9.906 12.868 1.00 95.38 89 GLN A N 1
ATOM 690 C CA . GLN A 1 89 ? -4.225 10.403 13.583 1.00 95.38 89 GLN A CA 1
ATOM 691 C C . GLN A 1 89 ? -3.623 11.682 12.961 1.00 95.38 89 GLN A C 1
ATOM 693 O O . GLN A 1 89 ? -2.830 12.366 13.604 1.00 95.38 89 GLN A O 1
ATOM 698 N N . GLN A 1 90 ? -3.989 12.022 11.718 1.00 94.00 90 GLN A N 1
ATOM 699 C CA . GLN A 1 90 ? -3.472 13.185 10.976 1.00 94.00 90 GLN A CA 1
ATOM 700 C C . GLN A 1 90 ? -1.937 13.195 10.823 1.00 94.00 90 GLN A C 1
ATOM 702 O O . GLN A 1 90 ? -1.322 14.243 10.631 1.00 94.00 90 GLN A O 1
ATOM 707 N N . ALA A 1 91 ? -1.307 12.020 10.879 1.00 91.94 91 ALA A N 1
ATOM 708 C CA . ALA A 1 91 ? 0.106 11.829 10.581 1.00 91.94 91 ALA A CA 1
ATOM 709 C C . ALA A 1 91 ? 0.234 11.259 9.166 1.00 91.94 91 ALA A C 1
ATOM 711 O O . ALA A 1 91 ? -0.075 10.095 8.941 1.00 91.94 91 ALA A O 1
ATOM 712 N N . GLY A 1 92 ? 0.649 12.094 8.212 1.00 95.69 92 GLY A N 1
ATOM 713 C CA . GLY A 1 92 ? 0.764 11.681 6.816 1.00 95.69 92 GLY A CA 1
ATOM 714 C C . GLY A 1 92 ? 1.906 10.691 6.588 1.00 95.69 92 GLY A C 1
ATOM 715 O O . GLY A 1 92 ? 3.027 10.926 7.046 1.00 95.69 92 GLY A O 1
ATOM 716 N N . HIS A 1 93 ? 1.657 9.630 5.824 1.00 96.94 93 HIS A N 1
ATOM 717 C CA . HIS A 1 93 ? 2.632 8.597 5.495 1.00 96.94 93 HIS A CA 1
ATOM 718 C C . HIS A 1 93 ? 2.776 8.339 3.997 1.00 96.94 93 HIS A C 1
ATOM 720 O O . HIS A 1 93 ? 1.900 8.652 3.193 1.00 96.94 93 HIS A O 1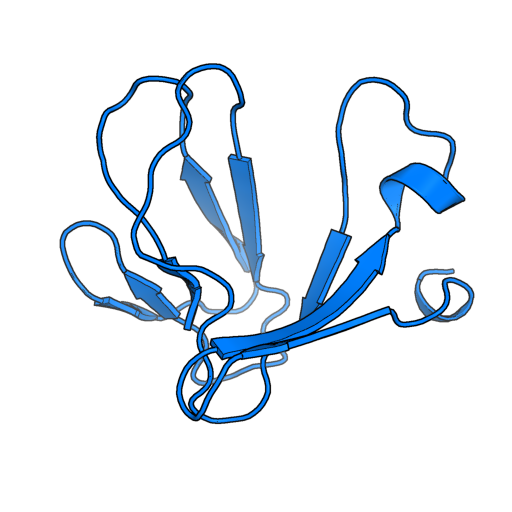
ATOM 726 N N . SER A 1 94 ? 3.922 7.776 3.614 1.00 96.88 94 SER A N 1
ATOM 727 C CA . SER A 1 94 ? 4.131 7.201 2.284 1.00 96.88 94 SER A CA 1
ATOM 728 C C . SER A 1 94 ? 5.179 6.096 2.283 1.00 96.88 94 SER A C 1
ATOM 730 O O . SER A 1 94 ? 6.181 6.219 2.987 1.00 96.88 94 SER A O 1
ATOM 732 N N . ILE A 1 95 ? 4.997 5.093 1.427 1.00 96.31 95 ILE A N 1
ATOM 733 C CA . ILE A 1 95 ? 5.902 3.945 1.256 1.00 96.31 95 ILE A CA 1
ATOM 734 C C . ILE A 1 95 ? 6.725 4.137 -0.025 1.00 96.31 95 ILE A C 1
ATOM 736 O O . ILE A 1 95 ? 6.146 4.480 -1.062 1.00 96.31 95 ILE A O 1
ATOM 740 N N . PHE A 1 96 ? 8.048 3.969 0.046 1.00 95.44 96 PHE A N 1
ATOM 741 C CA . PHE A 1 96 ? 8.995 4.243 -1.045 1.00 95.44 96 PHE A CA 1
ATOM 742 C C . PHE A 1 96 ? 10.203 3.298 -1.054 1.00 95.44 96 PHE A C 1
ATOM 744 O O . PHE A 1 96 ? 10.401 2.586 -0.047 1.00 95.44 96 PHE A O 1
#

InterPro domains:
  IPR011051 RmlC-like cupin domain superfamily [SSF51182] (7-90)
  IPR014710 RmlC-like jelly roll fold [G3DSA:2.60.120.10] (6-96)

pLDDT: mean 95.65, std 2.18, range [87.62, 98.31]

Organism: NCBI:txid2495591

Radius of gyration: 13.5 Å; chains: 1; bounding box: 32×33×28 Å